Protein AF-A0A4Q3RT66-F1 (afdb_monomer_lite)

Sequence (95 aa):
VDKDVNTLVFPNLASGNITYNILKELGGADAIGPVLLGLKKPVHVLQLGSSVHSIVNMALVAVVDAQIKCKNLPTEEIVKRSPWWKRFKKVSRDM

Structure (mmCIF, N/CA/C/O backbone):
data_AF-A0A4Q3RT66-F1
#
_entry.id   AF-A0A4Q3RT66-F1
#
loop_
_atom_site.group_PDB
_atom_site.id
_atom_site.type_symbol
_atom_site.label_atom_id
_atom_site.label_alt_id
_atom_site.label_comp_id
_atom_site.label_asym_id
_atom_site.label_entity_id
_atom_site.label_seq_id
_atom_site.pdbx_PDB_ins_code
_atom_site.Cartn_x
_atom_site.Cartn_y
_atom_site.Cartn_z
_atom_site.occupancy
_atom_site.B_iso_or_equiv
_atom_site.auth_seq_id
_atom_site.auth_comp_id
_atom_site.auth_asym_id
_atom_site.auth_atom_id
_atom_site.pdbx_PDB_model_num
ATOM 1 N N . VAL A 1 1 ? 8.292 -20.027 -20.997 1.00 58.97 1 VAL A N 1
ATOM 2 C CA . VAL A 1 1 ? 7.236 -19.096 -21.447 1.00 58.97 1 VAL A CA 1
ATOM 3 C C . VAL A 1 1 ? 5.953 -19.340 -20.660 1.00 58.97 1 VAL A C 1
ATOM 5 O O . VAL A 1 1 ? 5.248 -18.380 -20.415 1.00 58.97 1 VAL A O 1
ATOM 8 N N . ASP A 1 2 ? 5.774 -20.524 -20.069 1.00 76.56 2 ASP A N 1
ATOM 9 C CA . ASP A 1 2 ? 4.711 -20.801 -19.090 1.00 76.56 2 ASP A CA 1
ATOM 10 C C . ASP A 1 2 ? 5.245 -20.773 -17.651 1.00 76.56 2 ASP A C 1
ATOM 12 O O . ASP A 1 2 ? 5.676 -21.787 -17.105 1.00 76.56 2 ASP A O 1
ATOM 16 N N . LYS A 1 3 ? 5.312 -19.586 -17.046 1.00 78.75 3 LYS A N 1
ATOM 17 C CA . LYS A 1 3 ? 5.554 -19.451 -15.604 1.00 78.75 3 LYS A CA 1
ATOM 18 C C . LYS A 1 3 ? 4.396 -18.686 -14.994 1.00 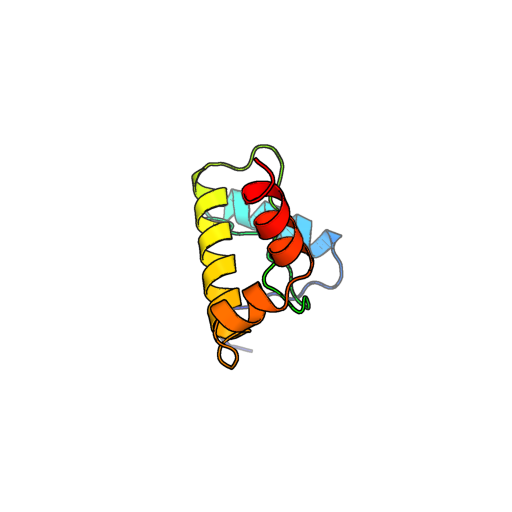78.75 3 LYS A C 1
ATOM 20 O O . LYS A 1 3 ? 4.003 -17.662 -15.546 1.00 78.75 3 LYS A O 1
ATOM 25 N N . ASP A 1 4 ? 3.918 -19.149 -13.846 1.00 88.44 4 ASP A N 1
ATOM 26 C CA . ASP A 1 4 ? 2.914 -18.427 -13.075 1.00 88.44 4 ASP A CA 1
ATOM 27 C C . ASP A 1 4 ? 3.484 -17.076 -12.633 1.00 88.44 4 ASP A C 1
ATOM 29 O O . ASP A 1 4 ? 4.525 -16.996 -11.973 1.00 88.44 4 ASP A O 1
ATOM 33 N N . VAL A 1 5 ? 2.811 -16.000 -13.037 1.00 87.50 5 VAL A N 1
ATOM 34 C CA . VAL A 1 5 ? 3.189 -14.628 -12.695 1.00 87.50 5 VAL A CA 1
ATOM 35 C C . VAL A 1 5 ? 2.246 -14.119 -11.618 1.00 87.50 5 VAL A C 1
ATOM 37 O O . VAL A 1 5 ? 1.032 -14.130 -11.787 1.00 87.50 5 VAL A O 1
ATOM 40 N N . ASN A 1 6 ? 2.817 -13.629 -10.521 1.00 90.56 6 ASN A N 1
ATOM 41 C CA . ASN A 1 6 ? 2.076 -13.022 -9.412 1.00 90.56 6 ASN A CA 1
ATOM 42 C C . ASN A 1 6 ? 2.459 -11.553 -9.158 1.00 90.56 6 ASN A C 1
ATOM 44 O O . ASN A 1 6 ? 1.843 -10.899 -8.323 1.00 90.56 6 ASN A O 1
ATOM 48 N N . THR A 1 7 ? 3.473 -11.033 -9.860 1.00 92.12 7 THR A N 1
ATOM 49 C CA . THR A 1 7 ? 4.024 -9.692 -9.634 1.00 92.12 7 THR A CA 1
ATOM 50 C C . THR A 1 7 ? 4.274 -8.990 -10.963 1.00 92.12 7 THR A C 1
ATOM 52 O O . THR A 1 7 ? 4.992 -9.509 -11.817 1.00 92.12 7 THR A O 1
ATOM 55 N N . LEU A 1 8 ? 3.711 -7.790 -11.120 1.00 92.31 8 LEU A N 1
ATOM 56 C CA . LEU A 1 8 ? 3.909 -6.931 -12.287 1.00 92.31 8 LEU A CA 1
ATOM 57 C C . LEU A 1 8 ? 4.814 -5.753 -11.911 1.00 92.31 8 LEU A C 1
ATOM 59 O O . LEU A 1 8 ? 4.505 -4.999 -10.989 1.00 92.31 8 LEU A O 1
ATOM 63 N N . VAL A 1 9 ? 5.927 -5.586 -12.629 1.00 94.19 9 VAL A N 1
ATOM 64 C CA . VAL A 1 9 ? 6.858 -4.461 -12.455 1.00 94.19 9 VAL A CA 1
ATOM 65 C C . VAL A 1 9 ? 6.735 -3.534 -13.658 1.00 94.19 9 VAL A C 1
ATOM 67 O O . VAL A 1 9 ? 6.881 -3.967 -14.798 1.00 94.19 9 VAL A O 1
ATOM 70 N N . PHE A 1 10 ? 6.470 -2.256 -13.400 1.00 96.12 10 PHE A N 1
ATOM 71 C CA . PHE A 1 10 ? 6.208 -1.261 -14.437 1.00 96.12 10 PHE A CA 1
ATOM 72 C C . PHE A 1 10 ? 7.425 -0.360 -14.683 1.00 96.12 10 PHE A C 1
ATOM 74 O O . PHE A 1 10 ? 8.151 -0.047 -13.737 1.00 96.12 10 PHE A O 1
ATOM 81 N N . PRO A 1 11 ? 7.645 0.106 -15.928 1.00 97.25 11 PRO A N 1
ATOM 82 C CA . PRO A 1 11 ? 8.794 0.945 -16.274 1.00 97.25 11 PRO A CA 1
ATOM 83 C C . PRO A 1 11 ? 8.729 2.351 -15.661 1.00 97.25 11 PRO A C 1
ATOM 85 O O . PRO A 1 11 ? 9.756 3.011 -15.529 1.00 97.25 11 PRO A O 1
ATOM 88 N N . ASN A 1 12 ? 7.532 2.840 -15.318 1.00 96.56 12 ASN A N 1
ATOM 89 C CA . ASN A 1 12 ? 7.336 4.148 -14.696 1.00 96.56 12 ASN A CA 1
ATOM 90 C C . ASN A 1 12 ? 6.002 4.234 -13.931 1.00 96.56 12 ASN A C 1
ATOM 92 O O . ASN A 1 12 ? 5.125 3.380 -14.065 1.00 96.56 12 ASN A O 1
ATOM 96 N N . LEU A 1 13 ? 5.829 5.317 -13.166 1.00 94.06 13 LEU A N 1
ATOM 97 C CA . LEU A 1 13 ? 4.631 5.561 -12.358 1.00 94.06 13 LEU A CA 1
ATOM 98 C C . LEU A 1 13 ? 3.346 5.669 -13.194 1.00 94.06 13 LEU A C 1
ATOM 100 O O . LEU A 1 13 ? 2.304 5.190 -12.759 1.00 94.06 13 LEU A O 1
ATOM 104 N N . ALA A 1 14 ? 3.405 6.272 -14.385 1.00 96.62 14 ALA A N 1
ATOM 105 C CA . ALA A 1 14 ? 2.225 6.448 -15.232 1.00 96.62 14 ALA A CA 1
ATOM 106 C C . ALA A 1 14 ? 1.661 5.095 -15.690 1.00 96.62 14 ALA A C 1
ATOM 108 O O . ALA A 1 14 ? 0.482 4.821 -15.489 1.00 96.62 14 ALA A O 1
ATOM 109 N N . SER A 1 15 ? 2.515 4.222 -16.227 1.00 97.31 15 SER A N 1
ATOM 110 C CA . SER A 1 15 ? 2.131 2.868 -16.649 1.00 97.31 15 SER A CA 1
ATOM 111 C C . SER A 1 15 ? 1.595 2.018 -15.490 1.00 97.31 15 SER A C 1
ATOM 113 O O . SER A 1 15 ? 0.580 1.339 -15.655 1.00 97.31 15 SER A O 1
ATOM 115 N N . GLY A 1 16 ? 2.208 2.118 -14.305 1.00 94.50 16 GLY A N 1
ATOM 116 C CA . GLY A 1 16 ? 1.724 1.449 -13.097 1.00 94.50 16 GLY A CA 1
ATOM 117 C C . GLY A 1 16 ? 0.359 1.963 -12.638 1.00 94.50 16 GLY A C 1
ATOM 118 O O . GLY A 1 16 ? -0.548 1.166 -12.428 1.00 94.50 16 GLY A O 1
ATOM 119 N N . ASN A 1 17 ? 0.176 3.283 -12.547 1.00 92.31 17 ASN A N 1
ATOM 120 C CA . ASN A 1 17 ? -1.084 3.886 -12.100 1.00 92.31 17 ASN A CA 1
ATOM 121 C C . ASN A 1 17 ? -2.241 3.637 -13.076 1.00 92.31 17 ASN A C 1
ATOM 123 O O . ASN A 1 17 ? -3.356 3.363 -12.635 1.00 92.31 17 ASN A O 1
ATOM 127 N N . ILE A 1 18 ? -1.990 3.714 -14.388 1.00 94.31 18 ILE A N 1
ATOM 128 C CA . ILE A 1 18 ? -2.999 3.403 -15.410 1.00 94.31 18 ILE A CA 1
ATOM 129 C C . ILE A 1 18 ? -3.439 1.946 -15.263 1.00 94.31 18 ILE A C 1
ATOM 131 O O . ILE A 1 18 ? -4.631 1.676 -15.134 1.00 94.31 18 IL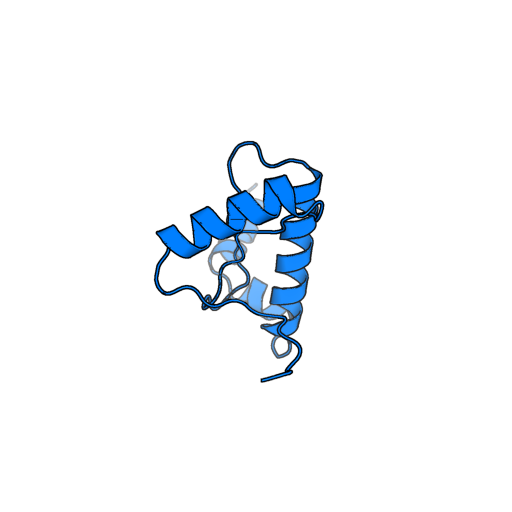E A O 1
ATOM 135 N N . THR A 1 19 ? -2.483 1.015 -15.214 1.00 93.50 19 THR A N 1
ATOM 136 C CA . THR A 1 19 ? -2.793 -0.416 -15.103 1.00 93.50 19 THR A CA 1
ATOM 137 C C . THR A 1 19 ? -3.486 -0.742 -13.780 1.00 93.50 19 THR A C 1
ATOM 139 O O . THR A 1 19 ? -4.461 -1.485 -13.774 1.00 93.50 19 THR A O 1
ATOM 142 N N . TYR A 1 20 ? -3.043 -0.143 -12.671 1.00 90.94 20 TYR A N 1
ATOM 143 C CA . TYR A 1 20 ? -3.674 -0.279 -11.358 1.00 90.94 20 TYR A CA 1
ATOM 144 C C . TYR A 1 20 ? -5.145 0.146 -11.379 1.00 90.94 20 TYR A C 1
ATOM 146 O O . TYR A 1 20 ? -6.001 -0.606 -10.921 1.00 90.94 20 TYR A O 1
ATOM 154 N N . ASN A 1 21 ? -5.455 1.316 -11.945 1.00 89.88 21 ASN A N 1
ATOM 155 C CA . ASN A 1 21 ? -6.834 1.794 -12.018 1.00 89.88 21 ASN A CA 1
ATOM 156 C C . ASN A 1 21 ? -7.690 0.914 -12.939 1.00 89.88 21 ASN A C 1
ATOM 158 O O . ASN A 1 21 ? -8.814 0.588 -12.582 1.00 89.88 21 ASN A O 1
ATOM 162 N N . ILE A 1 22 ? -7.155 0.468 -14.081 1.00 92.75 22 ILE A N 1
ATOM 163 C CA . ILE A 1 22 ? -7.864 -0.462 -14.973 1.00 92.75 22 ILE A CA 1
ATOM 164 C C . ILE A 1 22 ? -8.185 -1.773 -14.245 1.00 92.75 22 ILE A C 1
ATOM 166 O O . ILE A 1 22 ? -9.316 -2.244 -14.305 1.00 92.75 22 ILE A O 1
ATOM 170 N N . LEU A 1 23 ? -7.217 -2.353 -13.530 1.00 89.88 23 LEU A N 1
ATOM 171 C CA . LEU A 1 23 ? -7.421 -3.585 -12.764 1.00 89.88 23 LEU A CA 1
ATOM 172 C C . LEU A 1 23 ? -8.397 -3.392 -11.603 1.00 89.88 23 LEU A C 1
ATOM 174 O O . LEU A 1 23 ? -9.167 -4.298 -11.310 1.00 89.88 23 LEU A O 1
ATOM 178 N N . LYS A 1 24 ? -8.394 -2.224 -10.961 1.00 86.81 24 LYS A N 1
ATOM 179 C CA . LYS A 1 24 ? -9.347 -1.900 -9.899 1.00 86.81 24 LYS A CA 1
ATOM 180 C C . LYS A 1 24 ? -10.785 -1.838 -10.422 1.00 86.81 24 LYS A C 1
ATOM 182 O O . LYS A 1 24 ? -11.680 -2.363 -9.773 1.00 86.81 24 LYS A O 1
ATOM 187 N N . GLU A 1 25 ? -11.002 -1.211 -11.577 1.00 88.19 25 GLU A N 1
ATOM 188 C CA . GLU A 1 25 ? -12.345 -1.050 -12.152 1.00 88.19 25 GLU A CA 1
ATOM 189 C C . GLU A 1 25 ? -12.845 -2.327 -12.850 1.00 88.19 25 GLU A C 1
ATOM 191 O O . GLU A 1 25 ? -14.020 -2.667 -12.753 1.00 88.19 25 GLU A O 1
ATOM 196 N N . LEU A 1 26 ? -11.965 -3.057 -13.549 1.00 88.56 26 LEU A N 1
ATOM 197 C CA . LEU A 1 26 ? -12.348 -4.221 -14.363 1.00 88.56 26 LEU A CA 1
ATOM 198 C C . LEU A 1 26 ? -12.099 -5.570 -13.685 1.00 88.56 26 LEU A C 1
ATOM 200 O O . LEU A 1 26 ? -12.750 -6.556 -14.017 1.00 88.56 26 LEU A O 1
ATOM 204 N N . GLY A 1 27 ? -11.124 -5.646 -12.780 1.00 77.88 27 GLY A N 1
ATOM 205 C CA . GLY A 1 27 ? -10.627 -6.906 -12.225 1.00 77.88 27 GLY A CA 1
ATOM 206 C C . GLY A 1 27 ? -11.517 -7.519 -11.148 1.00 77.88 27 GLY A C 1
ATOM 207 O O . GLY A 1 27 ? -11.236 -8.633 -10.716 1.00 77.88 27 GLY A O 1
ATOM 208 N N . GLY A 1 28 ? -12.561 -6.811 -10.699 1.00 76.56 28 GLY A N 1
ATOM 209 C CA . GLY A 1 28 ? -13.520 -7.302 -9.698 1.00 76.56 28 GLY A CA 1
ATOM 210 C C . GLY A 1 28 ? -12.900 -7.674 -8.345 1.00 76.56 28 GLY A C 1
ATOM 211 O O . GLY A 1 28 ? -13.558 -8.314 -7.529 1.00 76.56 28 GLY A O 1
ATOM 212 N N . ALA A 1 29 ? -11.638 -7.306 -8.119 1.00 78.38 29 ALA A N 1
ATOM 213 C CA . ALA A 1 29 ? -10.865 -7.626 -6.931 1.00 78.38 29 ALA A CA 1
ATOM 214 C C . ALA A 1 29 ? -10.605 -6.360 -6.112 1.00 78.38 29 ALA A C 1
ATOM 216 O O . ALA A 1 29 ? -10.400 -5.275 -6.662 1.00 78.38 29 ALA A O 1
ATOM 217 N N . ASP A 1 30 ? -10.564 -6.512 -4.789 1.00 80.81 30 ASP A N 1
ATOM 218 C CA . ASP A 1 30 ? -10.303 -5.394 -3.892 1.00 80.81 30 ASP A CA 1
ATOM 219 C C . ASP A 1 30 ? -8.853 -4.916 -4.008 1.00 80.81 30 ASP A C 1
ATOM 221 O O . ASP A 1 30 ? -7.892 -5.624 -3.693 1.00 80.81 30 ASP A O 1
ATOM 225 N N . ALA A 1 31 ? -8.697 -3.666 -4.436 1.00 83.50 31 ALA A N 1
ATOM 226 C CA . ALA A 1 31 ? -7.405 -3.005 -4.501 1.00 83.50 31 ALA A CA 1
ATOM 227 C C . ALA A 1 31 ? -6.984 -2.508 -3.107 1.00 83.50 31 ALA A C 1
ATOM 229 O O . ALA A 1 31 ? -7.593 -1.593 -2.549 1.00 83.50 31 ALA A O 1
ATOM 230 N N . ILE A 1 32 ? -5.909 -3.082 -2.559 1.00 88.12 32 ILE A N 1
ATOM 231 C CA . ILE A 1 32 ? -5.304 -2.657 -1.288 1.00 88.12 32 ILE A CA 1
ATOM 232 C C . ILE A 1 32 ? -4.024 -1.871 -1.579 1.00 88.12 32 ILE A C 1
ATOM 234 O O . ILE A 1 32 ? -3.063 -2.407 -2.130 1.00 88.12 32 ILE A O 1
ATOM 238 N N 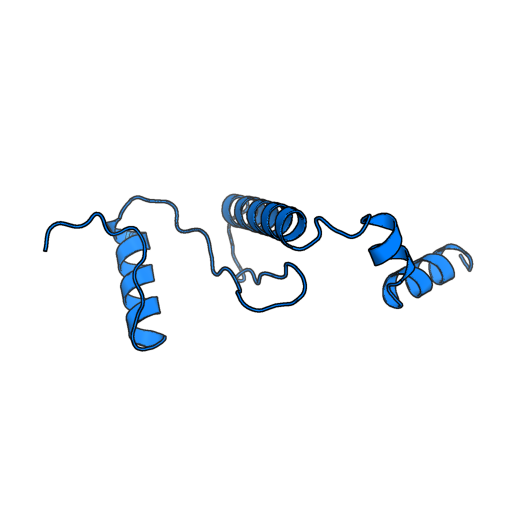. GLY A 1 33 ? -3.992 -0.599 -1.187 1.00 86.38 33 GLY A N 1
ATOM 239 C CA . GLY A 1 33 ? -2.815 0.249 -1.348 1.00 86.38 33 GLY A CA 1
ATOM 240 C C . GLY A 1 33 ? -3.135 1.746 -1.354 1.00 86.38 33 GLY A C 1
ATOM 241 O O . GLY A 1 33 ? -4.287 2.132 -1.154 1.00 86.38 33 GLY A O 1
ATOM 242 N N . PRO A 1 34 ? -2.122 2.600 -1.592 1.00 89.75 34 PRO A N 1
ATOM 243 C CA . PRO A 1 34 ? -0.731 2.251 -1.905 1.00 89.75 34 PRO A CA 1
ATOM 244 C C . PRO A 1 34 ? 0.075 1.778 -0.679 1.00 89.75 34 PRO A C 1
ATOM 246 O O . PRO A 1 34 ? 0.025 2.384 0.392 1.00 89.75 34 PRO A O 1
ATOM 249 N N . VAL A 1 35 ? 0.876 0.718 -0.848 1.00 91.44 35 VAL A N 1
ATOM 250 C CA . VAL A 1 35 ? 1.808 0.221 0.183 1.00 91.44 35 VAL A CA 1
ATOM 251 C C . VAL A 1 35 ? 3.199 0.803 -0.064 1.00 91.44 35 VAL A C 1
ATOM 253 O O . VAL A 1 35 ? 3.787 0.618 -1.128 1.00 91.44 35 VAL A O 1
ATOM 256 N N . LEU A 1 36 ? 3.738 1.515 0.927 1.00 91.62 36 LEU A N 1
ATOM 257 C CA . LEU A 1 36 ? 5.075 2.107 0.837 1.00 91.62 36 LEU A CA 1
ATOM 258 C C . LEU A 1 36 ? 6.164 1.089 1.185 1.00 91.62 36 LEU A C 1
ATOM 260 O O . LEU A 1 36 ? 6.124 0.447 2.235 1.00 91.62 36 LEU A O 1
ATOM 264 N N . LEU A 1 37 ? 7.182 1.014 0.330 1.00 89.62 37 LEU A N 1
ATOM 265 C CA . LEU A 1 37 ? 8.340 0.134 0.485 1.00 89.62 37 LEU A CA 1
ATOM 266 C C . LEU A 1 37 ? 9.608 0.941 0.814 1.00 89.62 37 LEU A C 1
ATOM 268 O O . LEU A 1 37 ? 9.675 2.146 0.589 1.00 89.62 37 LEU A O 1
ATOM 272 N N . GLY A 1 38 ? 10.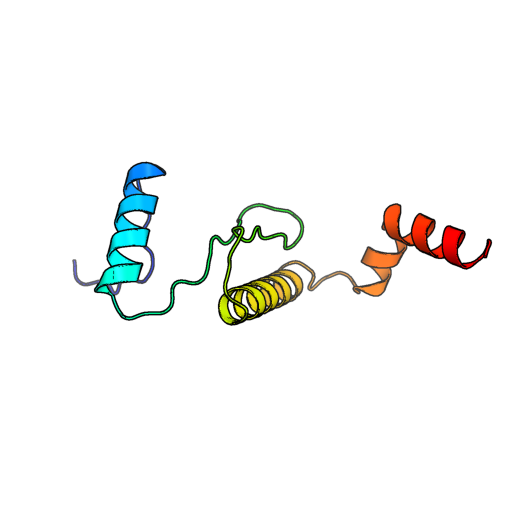623 0.275 1.374 1.00 86.81 38 GLY A N 1
ATOM 273 C CA . GLY A 1 38 ? 11.948 0.864 1.633 1.00 86.81 38 GLY A CA 1
ATOM 274 C C . GLY A 1 38 ? 12.098 1.671 2.932 1.00 86.81 38 GLY A C 1
ATOM 275 O O . GLY A 1 38 ? 13.210 2.046 3.295 1.00 86.81 38 GLY A O 1
ATOM 276 N N . LEU A 1 39 ? 11.017 1.911 3.680 1.00 88.44 39 LEU A N 1
ATOM 277 C CA . LEU A 1 39 ? 11.078 2.624 4.961 1.00 88.44 39 LEU A CA 1
ATOM 278 C C . LEU A 1 39 ? 11.548 1.723 6.117 1.00 88.44 39 LEU A C 1
ATOM 280 O O . LEU A 1 39 ? 11.162 0.557 6.219 1.00 88.44 39 LEU A O 1
ATOM 284 N N . LYS A 1 40 ? 12.329 2.300 7.048 1.00 84.69 40 LYS A N 1
ATOM 285 C CA . LYS A 1 40 ? 12.850 1.611 8.251 1.00 84.69 40 LYS A CA 1
ATOM 286 C C . LYS A 1 40 ? 11.754 1.181 9.235 1.00 84.69 40 LYS A C 1
ATOM 288 O O . LYS A 1 40 ? 11.945 0.239 9.997 1.00 84.69 40 LYS A O 1
ATOM 293 N N . LYS A 1 41 ? 10.632 1.899 9.261 1.00 85.69 41 LYS A N 1
ATOM 294 C CA . LYS A 1 41 ? 9.453 1.597 10.082 1.00 85.69 41 LYS A CA 1
ATOM 295 C C . LYS A 1 41 ? 8.228 1.420 9.177 1.00 85.69 41 LYS A C 1
ATOM 297 O O . LYS A 1 41 ? 8.216 2.009 8.096 1.00 85.69 41 LYS A O 1
ATOM 302 N N . PRO A 1 42 ? 7.222 0.639 9.604 1.00 90.06 42 PRO A N 1
ATOM 303 C CA . PRO A 1 42 ? 5.976 0.446 8.866 1.00 90.06 42 PRO A CA 1
ATOM 304 C C . PRO A 1 42 ? 5.186 1.756 8.837 1.00 90.06 42 PRO A C 1
ATOM 306 O O . PRO A 1 42 ? 4.608 2.172 9.839 1.00 90.06 42 PRO A O 1
ATOM 309 N N . VAL A 1 43 ? 5.220 2.447 7.704 1.00 91.06 43 VAL A N 1
ATOM 310 C CA . VAL A 1 43 ? 4.481 3.692 7.493 1.00 91.06 43 VAL A CA 1
ATOM 311 C C . VAL A 1 43 ? 3.821 3.595 6.133 1.00 91.06 43 VAL A C 1
ATOM 313 O O . VAL A 1 43 ? 4.496 3.351 5.135 1.00 91.06 43 VAL A O 1
ATOM 316 N N . HIS A 1 44 ? 2.510 3.795 6.098 1.00 92.94 44 HIS A N 1
ATOM 317 C CA . HIS A 1 44 ? 1.722 3.813 4.874 1.00 92.94 44 HIS A CA 1
ATOM 318 C C . HIS A 1 44 ? 0.846 5.060 4.850 1.00 92.94 44 HIS A C 1
ATOM 320 O O . HIS A 1 44 ? 0.493 5.600 5.900 1.00 92.94 44 HIS A O 1
ATOM 326 N N . VAL A 1 45 ? 0.533 5.530 3.646 1.00 90.56 45 VAL A N 1
ATOM 327 C CA . VAL A 1 45 ? -0.251 6.748 3.432 1.00 90.56 45 VAL A CA 1
ATOM 328 C C . VAL A 1 45 ? -1.601 6.356 2.856 1.00 90.56 45 VAL A C 1
ATOM 330 O O . VAL A 1 45 ? -1.675 5.593 1.897 1.00 90.56 45 VAL A O 1
ATOM 333 N N . LEU A 1 46 ? -2.657 6.893 3.457 1.00 90.69 46 LEU A N 1
ATOM 334 C CA . LEU A 1 46 ? -4.030 6.748 2.992 1.00 90.69 46 LEU A CA 1
ATOM 335 C C . LEU A 1 46 ? -4.438 7.968 2.169 1.00 90.69 46 LEU A C 1
ATOM 337 O O . LEU A 1 46 ? -3.976 9.083 2.417 1.00 90.69 46 LEU A O 1
ATOM 341 N N . GLN A 1 47 ? -5.333 7.756 1.207 1.00 88.50 47 GLN A N 1
ATOM 342 C CA . GLN A 1 47 ? -5.940 8.844 0.448 1.00 88.50 47 GLN A CA 1
ATOM 343 C C . GLN A 1 47 ? -7.089 9.474 1.243 1.00 88.50 47 GLN A C 1
ATOM 345 O O . GLN A 1 47 ? -7.797 8.795 1.994 1.00 88.50 47 GLN A O 1
ATOM 350 N N . LEU A 1 48 ? -7.299 10.778 1.064 1.00 90.00 48 LEU A N 1
ATOM 351 C CA . LEU A 1 48 ? -8.480 11.451 1.599 1.00 90.00 48 LEU A CA 1
ATOM 352 C C . LEU A 1 48 ? -9.737 10.849 0.956 1.00 90.00 48 LEU A C 1
ATOM 354 O O . LEU A 1 48 ? -9.774 10.645 -0.254 1.00 90.00 48 LEU A O 1
ATOM 358 N N . GLY A 1 49 ? -10.747 10.541 1.772 1.00 87.94 49 GLY A N 1
ATOM 359 C CA . GLY A 1 49 ? -11.957 9.849 1.315 1.00 87.94 49 GLY A CA 1
ATOM 360 C C . GLY A 1 49 ? -11.836 8.323 1.230 1.00 87.94 49 GLY A C 1
ATOM 361 O O . GLY A 1 49 ? -12.738 7.680 0.699 1.00 87.94 49 GLY A O 1
ATOM 362 N N . SER A 1 50 ? -10.759 7.725 1.760 1.00 88.62 50 SER A N 1
ATOM 363 C CA . SER A 1 50 ? -10.652 6.262 1.880 1.00 88.62 50 SER A CA 1
ATOM 364 C C . SER A 1 50 ? -11.823 5.689 2.684 1.00 88.62 50 SER A C 1
ATOM 366 O O . SER A 1 50 ? -12.186 6.219 3.736 1.00 88.62 50 SER A O 1
ATOM 368 N N . SER A 1 51 ? -12.393 4.580 2.209 1.00 90.75 51 SER A N 1
ATOM 369 C CA . SER A 1 51 ? -13.455 3.871 2.926 1.00 90.75 51 SER A CA 1
ATOM 370 C C . SER A 1 51 ? -12.939 3.288 4.243 1.00 90.75 51 SER A C 1
ATOM 372 O O . SER A 1 51 ? -11.753 2.985 4.383 1.00 90.75 51 SER A O 1
ATOM 374 N N . VAL A 1 52 ? -13.843 3.055 5.201 1.00 93.62 52 VAL A N 1
ATOM 375 C CA . VAL A 1 52 ? -13.502 2.388 6.472 1.00 93.62 52 VAL A CA 1
ATOM 376 C C . VAL A 1 52 ? -12.805 1.049 6.217 1.00 93.62 52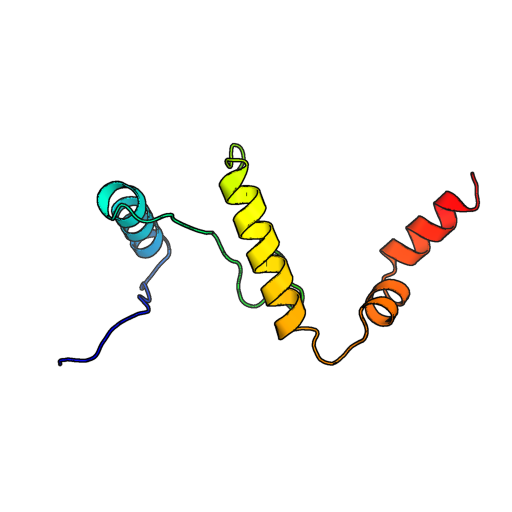 VAL A C 1
ATOM 378 O O . VAL A 1 52 ? -11.800 0.746 6.854 1.00 93.62 52 VAL A O 1
ATOM 381 N N . HIS A 1 53 ? -13.281 0.288 5.230 1.00 91.62 53 HIS A N 1
ATOM 382 C CA . HIS A 1 53 ? -12.680 -0.983 4.838 1.00 91.62 53 HIS A CA 1
ATOM 383 C C . HIS A 1 53 ? -11.218 -0.821 4.387 1.00 91.62 53 HIS A C 1
ATOM 385 O O . HIS A 1 53 ? -10.339 -1.533 4.869 1.00 91.62 53 HIS A O 1
ATOM 391 N N . SER A 1 54 ? -10.925 0.177 3.546 1.00 90.31 54 SER A N 1
ATOM 392 C CA . SER A 1 54 ? -9.554 0.471 3.112 1.00 90.31 54 SER A CA 1
ATOM 393 C C . SER A 1 54 ? -8.650 0.886 4.275 1.00 90.31 54 SER A C 1
ATOM 395 O O . SER A 1 54 ? -7.483 0.497 4.305 1.00 90.31 54 SER A O 1
ATOM 397 N N . ILE A 1 55 ? -9.172 1.661 5.231 1.00 93.31 55 ILE A N 1
ATOM 398 C CA . ILE A 1 55 ? -8.420 2.090 6.417 1.00 93.31 55 ILE A CA 1
ATOM 399 C C . ILE A 1 55 ? -8.045 0.873 7.268 1.00 93.31 55 ILE A C 1
ATOM 401 O O . ILE A 1 55 ? -6.884 0.730 7.654 1.00 93.31 55 ILE A O 1
ATOM 405 N N . VAL A 1 56 ? -9.004 -0.023 7.521 1.00 94.12 56 VAL A N 1
ATOM 406 C CA . VAL A 1 56 ? -8.773 -1.258 8.284 1.00 94.12 56 VAL A CA 1
ATOM 407 C C . VAL A 1 56 ? -7.755 -2.149 7.573 1.00 94.12 56 VAL A C 1
ATOM 409 O O . VAL A 1 56 ? -6.786 -2.571 8.201 1.00 94.12 56 VAL A O 1
ATOM 412 N N . ASN A 1 57 ? -7.898 -2.367 6.263 1.00 93.44 57 ASN A N 1
ATOM 413 C CA . ASN A 1 57 ? -6.959 -3.189 5.495 1.00 93.44 57 ASN A CA 1
ATOM 414 C C . ASN A 1 57 ? -5.533 -2.627 5.545 1.00 93.44 57 ASN A C 1
ATOM 416 O O . ASN A 1 57 ? -4.585 -3.367 5.801 1.00 93.44 57 ASN A O 1
ATOM 420 N N . MET A 1 58 ? -5.362 -1.312 5.385 1.00 94.50 58 MET A N 1
ATOM 421 C CA . MET A 1 58 ? -4.036 -0.691 5.459 1.00 94.50 58 MET A CA 1
ATOM 422 C C . MET A 1 58 ? -3.439 -0.719 6.868 1.00 94.50 58 MET A C 1
ATOM 424 O O . MET A 1 58 ? -2.222 -0.860 7.011 1.00 94.50 58 MET A O 1
ATOM 428 N N . ALA A 1 59 ? -4.268 -0.632 7.912 1.00 94.06 59 ALA A N 1
ATOM 429 C CA . ALA A 1 59 ? -3.812 -0.818 9.286 1.00 94.06 59 ALA A CA 1
ATOM 430 C C . ALA A 1 59 ? -3.313 -2.253 9.521 1.00 94.06 59 ALA A C 1
ATOM 432 O O . ALA A 1 59 ? -2.256 -2.439 10.123 1.00 94.06 59 ALA A O 1
ATOM 433 N N . LEU A 1 60 ? -4.020 -3.261 8.997 1.00 94.38 60 LEU A N 1
ATOM 434 C CA . LEU A 1 60 ? -3.593 -4.660 9.072 1.00 94.38 60 LEU A CA 1
ATOM 435 C C . LEU A 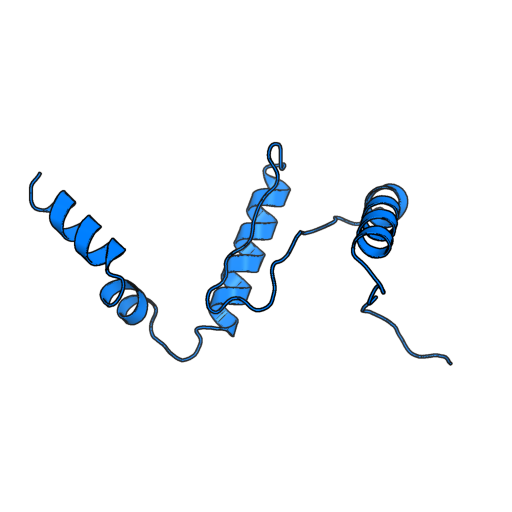1 60 ? -2.265 -4.885 8.343 1.00 94.38 60 LEU A C 1
ATOM 437 O O . LEU A 1 60 ? -1.355 -5.489 8.912 1.00 94.38 60 LEU A O 1
ATOM 441 N N . VAL A 1 61 ? -2.115 -4.334 7.134 1.00 93.94 61 VAL A N 1
ATOM 442 C CA . VAL A 1 61 ? -0.847 -4.382 6.387 1.00 93.94 61 VAL A CA 1
ATOM 443 C C . VAL A 1 61 ? 0.286 -3.765 7.211 1.00 93.94 61 VAL A C 1
ATOM 445 O O . VAL A 1 61 ? 1.330 -4.392 7.365 1.00 93.94 61 VAL A O 1
ATOM 448 N N . ALA A 1 62 ? 0.070 -2.597 7.829 1.00 93.44 62 ALA A N 1
ATOM 449 C CA . ALA A 1 62 ? 1.079 -1.949 8.669 1.00 93.44 62 ALA A CA 1
ATOM 450 C C . ALA A 1 62 ? 1.487 -2.800 9.886 1.00 93.44 62 ALA A C 1
ATOM 452 O O . ALA A 1 62 ? 2.665 -2.824 10.252 1.00 93.44 62 ALA A O 1
ATOM 453 N N . VAL A 1 63 ? 0.536 -3.500 10.517 1.00 93.00 63 VAL A N 1
ATOM 454 C CA . VAL A 1 63 ? 0.809 -4.406 11.646 1.00 93.00 63 VAL A CA 1
ATOM 455 C C . VAL A 1 63 ? 1.663 -5.589 11.198 1.00 93.00 63 VAL A C 1
ATOM 457 O O . VAL A 1 63 ? 2.656 -5.901 11.857 1.00 93.00 63 VAL A O 1
ATOM 460 N N . VAL A 1 64 ? 1.325 -6.214 10.071 1.00 92.25 64 VAL A N 1
ATOM 461 C CA . VAL A 1 64 ? 2.106 -7.328 9.513 1.00 92.25 64 VAL A CA 1
ATOM 462 C C . VAL A 1 64 ? 3.516 -6.862 9.143 1.00 92.25 64 VAL A C 1
ATOM 464 O O . VAL A 1 64 ? 4.502 -7.492 9.530 1.00 92.25 64 VAL A O 1
ATOM 467 N N . ASP A 1 65 ? 3.640 -5.705 8.493 1.00 91.75 65 ASP A N 1
ATOM 468 C CA . ASP A 1 65 ? 4.928 -5.088 8.176 1.00 91.75 65 ASP A CA 1
ATOM 469 C C . ASP A 1 65 ? 5.762 -4.820 9.443 1.00 91.75 65 ASP A C 1
ATOM 471 O O . ASP A 1 65 ? 6.974 -5.059 9.459 1.00 91.75 65 ASP A O 1
ATOM 475 N N . ALA A 1 66 ? 5.125 -4.356 10.526 1.00 89.56 66 ALA A N 1
ATOM 476 C CA . ALA A 1 66 ? 5.768 -4.152 11.823 1.00 89.56 66 ALA A CA 1
ATOM 477 C C . ALA A 1 66 ? 6.303 -5.466 12.392 1.00 89.56 66 ALA A C 1
ATOM 479 O O . ALA A 1 66 ? 7.455 -5.530 12.818 1.00 89.56 66 ALA A O 1
ATOM 480 N N . GLN A 1 67 ? 5.484 -6.517 12.379 1.00 88.62 67 GLN A N 1
ATOM 481 C CA . GLN A 1 67 ? 5.863 -7.831 12.884 1.00 88.62 67 GLN A CA 1
ATOM 482 C C . GLN A 1 67 ? 7.042 -8.406 12.106 1.00 88.62 67 GLN A C 1
ATOM 484 O O . GLN A 1 67 ? 7.944 -8.963 12.718 1.00 88.62 67 GLN A O 1
ATOM 489 N N . ILE A 1 68 ? 7.076 -8.244 10.780 1.00 88.06 68 ILE A N 1
ATOM 490 C CA . ILE A 1 68 ? 8.168 -8.745 9.937 1.00 88.06 68 ILE A CA 1
ATOM 491 C C . ILE A 1 68 ? 9.455 -7.941 10.162 1.00 88.06 68 ILE A C 1
ATOM 493 O O . ILE A 1 68 ? 10.521 -8.532 10.333 1.00 88.06 68 ILE A O 1
ATOM 497 N N . LYS A 1 69 ? 9.373 -6.604 10.193 1.00 83.44 69 LYS A N 1
ATOM 498 C CA . LYS A 1 69 ? 10.550 -5.718 10.284 1.00 83.44 69 LYS A CA 1
ATOM 499 C C . LYS A 1 69 ? 11.100 -5.573 11.704 1.00 83.44 69 LYS A C 1
ATOM 501 O O . LYS A 1 69 ? 12.288 -5.309 11.872 1.00 83.44 69 LYS A O 1
ATOM 506 N N . CYS A 1 70 ? 10.265 -5.719 12.731 1.00 75.12 70 CYS A N 1
ATOM 507 C CA . CYS A 1 70 ? 10.638 -5.480 14.127 1.00 75.12 70 CYS A CA 1
ATOM 508 C C . CYS A 1 70 ? 10.822 -6.760 14.959 1.00 75.12 70 CYS A C 1
ATOM 510 O O . CYS A 1 70 ? 10.937 -6.645 16.176 1.00 75.12 70 CYS A O 1
ATOM 512 N N . LYS A 1 71 ? 10.928 -7.952 14.340 1.00 66.94 71 LYS A N 1
ATOM 513 C CA . LYS A 1 71 ? 11.105 -9.249 15.042 1.00 66.94 71 LYS A CA 1
ATOM 514 C C . LYS A 1 71 ? 12.188 -9.256 16.129 1.00 66.94 71 LYS A C 1
ATOM 516 O O . LYS A 1 71 ? 12.069 -9.999 17.094 1.00 66.94 71 LYS A O 1
ATOM 521 N N . ASN A 1 72 ? 13.225 -8.431 15.982 1.00 60.75 72 ASN A N 1
ATOM 522 C CA . ASN A 1 72 ? 14.442 -8.509 16.793 1.00 60.75 72 ASN A CA 1
ATOM 523 C C . ASN A 1 72 ? 14.523 -7.467 17.923 1.00 60.75 72 ASN A C 1
ATOM 525 O O . ASN A 1 72 ? 15.566 -7.352 18.559 1.00 60.75 72 ASN A O 1
ATOM 529 N N . LEU A 1 73 ? 13.472 -6.675 18.165 1.00 63.66 73 LEU A N 1
ATOM 530 C CA . LEU A 1 73 ? 13.465 -5.657 19.220 1.00 63.66 73 LEU A CA 1
ATOM 531 C C . LEU A 1 73 ? 12.108 -5.648 19.941 1.00 63.66 73 LEU A C 1
ATOM 533 O O . LEU A 1 73 ? 11.089 -5.426 19.281 1.00 63.66 73 LEU A O 1
ATOM 537 N N . PRO A 1 74 ? 12.061 -5.826 21.276 1.00 69.00 74 PRO A N 1
ATOM 538 C CA . PRO A 1 74 ? 10.809 -5.733 22.014 1.00 69.00 74 PRO A CA 1
ATOM 539 C C . PRO A 1 74 ? 10.184 -4.346 21.816 1.00 69.00 74 PRO A C 1
ATOM 541 O O . PRO A 1 74 ? 10.853 -3.315 21.951 1.00 69.00 74 PRO A O 1
ATOM 544 N N . THR A 1 75 ? 8.888 -4.308 21.485 1.00 68.81 75 THR A N 1
ATOM 545 C CA . THR A 1 75 ? 8.142 -3.073 21.170 1.00 68.81 75 THR A CA 1
ATOM 546 C C . THR A 1 75 ? 8.306 -2.020 22.264 1.00 68.81 75 THR A C 1
ATOM 548 O O . THR A 1 75 ? 8.503 -0.839 21.982 1.00 68.81 75 THR A O 1
ATOM 551 N N . GLU A 1 76 ? 8.316 -2.457 23.520 1.00 69.12 76 GLU A N 1
ATOM 552 C CA . GLU A 1 76 ? 8.527 -1.619 24.699 1.00 69.12 76 GLU A CA 1
ATOM 553 C C . GLU A 1 76 ? 9.867 -0.880 24.676 1.00 69.12 76 GLU A C 1
ATOM 555 O O . GLU A 1 76 ? 9.957 0.276 25.094 1.00 69.12 76 GLU A O 1
ATOM 560 N N . GLU A 1 77 ? 10.915 -1.520 24.166 1.00 73.75 77 GLU A N 1
ATOM 561 C CA . GLU A 1 77 ? 12.252 -0.949 24.101 1.00 73.75 77 GLU A CA 1
ATOM 562 C C . GLU A 1 77 ? 12.355 0.094 22.980 1.00 73.75 77 GLU A C 1
ATOM 564 O O . GLU A 1 77 ? 12.895 1.184 23.191 1.00 73.75 77 GLU A O 1
ATOM 569 N N . ILE A 1 78 ? 11.747 -0.175 21.818 1.00 71.38 78 ILE A N 1
ATOM 570 C CA . ILE A 1 78 ? 11.630 0.799 20.719 1.00 71.38 78 ILE A CA 1
ATOM 571 C C . ILE A 1 78 ? 10.851 2.037 21.181 1.00 71.38 78 ILE A C 1
ATOM 573 O O . ILE A 1 78 ? 11.248 3.172 20.900 1.00 71.38 78 ILE A O 1
ATOM 577 N N . VAL A 1 79 ? 9.743 1.824 21.893 1.00 72.62 79 VAL A N 1
ATOM 578 C CA . VAL A 1 79 ? 8.865 2.888 22.387 1.00 72.62 79 VAL A CA 1
ATOM 579 C C . VAL A 1 79 ? 9.578 3.739 23.443 1.00 72.62 79 VAL A C 1
ATOM 581 O O . VAL A 1 79 ? 9.597 4.964 23.317 1.00 72.62 79 VAL A O 1
ATOM 584 N N . LYS A 1 80 ? 10.266 3.125 24.418 1.00 71.19 80 LYS A N 1
ATOM 585 C CA . LYS A 1 80 ? 11.063 3.841 25.438 1.00 71.19 80 LYS A CA 1
ATOM 586 C C . LYS A 1 80 ? 12.200 4.677 24.838 1.00 71.19 80 LYS A C 1
ATOM 588 O O . LYS A 1 80 ? 12.524 5.743 25.367 1.00 71.19 80 LYS A O 1
ATOM 593 N N . ARG A 1 81 ? 12.811 4.215 23.740 1.00 70.12 81 ARG A N 1
ATOM 594 C CA . ARG A 1 81 ? 13.883 4.938 23.031 1.00 70.12 81 ARG A CA 1
ATOM 595 C C . ARG A 1 81 ? 13.367 6.136 22.225 1.00 70.12 81 ARG A C 1
ATOM 597 O O . ARG A 1 81 ? 14.153 7.031 21.926 1.00 70.12 81 ARG A O 1
ATOM 604 N N . SER A 1 82 ? 12.072 6.195 21.901 1.00 76.81 82 SER A N 1
ATOM 605 C CA . SER A 1 82 ? 11.490 7.291 21.119 1.00 76.81 82 SER A CA 1
ATOM 606 C C . SER A 1 82 ? 11.499 8.622 21.894 1.00 76.81 82 SER A C 1
ATOM 608 O O . SER A 1 82 ? 10.883 8.711 22.963 1.00 76.81 82 SER A O 1
ATOM 610 N N . PRO A 1 83 ? 12.117 9.694 21.355 1.00 74.94 83 PRO A N 1
ATOM 611 C CA . PRO A 1 83 ? 12.079 11.027 21.965 1.00 74.94 83 PRO A CA 1
ATOM 612 C C . PRO A 1 83 ? 10.649 11.551 22.150 1.00 74.94 83 PRO A C 1
ATOM 614 O O . PRO A 1 83 ? 10.333 12.197 23.148 1.00 74.94 83 PRO A O 1
ATOM 617 N N . TRP A 1 84 ? 9.764 11.215 21.208 1.00 75.25 84 TRP A N 1
ATOM 618 C CA . TRP A 1 84 ? 8.366 11.639 21.216 1.00 75.25 84 TRP A CA 1
ATOM 619 C C . TRP A 1 84 ? 7.576 11.007 22.371 1.00 75.25 84 TRP A C 1
ATOM 621 O O . TRP A 1 84 ? 6.796 11.685 23.034 1.00 75.25 84 TRP A O 1
ATOM 631 N N . TRP A 1 85 ? 7.849 9.738 22.695 1.00 77.25 85 TRP A N 1
ATOM 632 C CA . TRP A 1 85 ? 7.182 9.033 23.796 1.00 77.25 85 TRP A CA 1
ATOM 633 C C . TRP A 1 85 ? 7.656 9.508 25.176 1.00 77.25 85 TRP A C 1
ATOM 635 O O . TRP A 1 85 ? 6.858 9.631 26.105 1.00 77.25 85 TRP A O 1
ATOM 645 N N . LYS A 1 86 ? 8.943 9.868 25.301 1.00 73.00 86 LYS A N 1
ATOM 646 C CA . LYS A 1 86 ? 9.467 10.544 26.502 1.00 73.00 86 LYS A CA 1
ATOM 647 C C . LYS A 1 86 ? 8.779 11.890 26.731 1.00 73.00 86 LYS A C 1
ATOM 649 O O . LYS A 1 86 ? 8.443 12.207 27.868 1.00 73.00 86 LYS A O 1
ATOM 654 N N . ARG A 1 87 ? 8.539 12.652 25.656 1.00 72.38 87 ARG A N 1
ATOM 655 C CA . ARG A 1 87 ? 7.831 13.937 25.718 1.00 72.38 87 ARG A CA 1
ATOM 656 C C . ARG A 1 87 ? 6.375 13.758 26.149 1.00 72.38 87 ARG A C 1
ATOM 658 O O . ARG A 1 87 ? 5.931 14.467 27.041 1.00 72.38 87 ARG A O 1
ATOM 665 N N . PHE A 1 88 ? 5.677 12.761 25.606 1.00 73.38 88 PHE A N 1
ATOM 666 C CA . PHE A 1 88 ? 4.294 12.444 25.982 1.00 73.38 88 PHE A CA 1
ATOM 667 C C . PHE A 1 88 ? 4.153 12.080 27.473 1.00 73.38 88 PHE A C 1
ATOM 669 O O . PHE A 1 88 ? 3.298 12.619 28.167 1.00 73.38 88 PHE A O 1
ATOM 676 N N . LYS A 1 89 ? 5.060 11.242 27.999 1.00 69.44 89 LYS A N 1
ATOM 677 C CA . LYS A 1 89 ? 5.118 10.869 29.429 1.00 69.44 89 LYS A CA 1
ATOM 678 C C . LYS A 1 89 ? 5.539 11.989 30.382 1.00 69.44 89 LYS A C 1
ATOM 680 O O . LYS A 1 89 ? 5.458 11.798 31.598 1.00 69.44 89 LYS A O 1
ATOM 685 N N . LYS A 1 90 ? 6.113 13.072 29.857 1.00 71.19 90 LYS A N 1
ATOM 686 C CA . LYS A 1 90 ? 6.429 14.274 30.630 1.00 71.19 90 LYS A CA 1
ATOM 687 C C . LYS A 1 90 ? 5.174 15.137 30.755 1.00 71.19 90 LYS A C 1
ATOM 689 O O . LYS A 1 90 ? 4.758 15.422 31.863 1.00 71.19 90 LYS A O 1
ATOM 694 N N . VAL A 1 91 ? 4.504 15.399 29.630 1.00 71.38 91 VAL A N 1
ATOM 695 C CA . VAL A 1 91 ? 3.255 16.179 29.586 1.00 71.38 91 VAL A CA 1
ATOM 696 C C . VAL A 1 91 ? 2.161 15.576 30.474 1.00 71.38 91 VAL A C 1
ATOM 698 O O . VAL A 1 91 ? 1.507 16.311 31.193 1.00 71.38 91 VAL A O 1
ATOM 701 N N . SER A 1 92 ? 2.002 14.247 30.500 1.00 68.00 92 SER A N 1
ATOM 702 C CA . SER A 1 92 ? 1.013 13.587 31.373 1.00 68.00 92 SER A CA 1
ATOM 703 C C . SER A 1 92 ? 1.345 13.624 32.870 1.00 68.00 92 SER A C 1
ATOM 705 O O . SER A 1 92 ? 0.542 13.166 33.671 1.00 68.00 92 SER A O 1
ATOM 707 N N . ARG A 1 93 ? 2.571 14.009 33.238 1.00 66.44 93 ARG A N 1
ATOM 708 C CA . ARG A 1 93 ? 3.055 14.072 34.627 1.00 66.44 93 ARG A CA 1
ATOM 709 C C . ARG A 1 93 ? 3.006 15.490 35.191 1.00 66.44 93 ARG A C 1
ATOM 711 O O . ARG A 1 93 ? 3.028 15.644 36.403 1.00 66.44 93 ARG A O 1
ATOM 718 N N . ASP A 1 94 ? 2.981 16.475 34.298 1.00 71.38 94 ASP A N 1
ATOM 719 C CA . ASP A 1 94 ? 2.932 17.905 34.597 1.00 71.38 94 ASP A CA 1
ATOM 720 C C . ASP A 1 94 ? 1.473 18.440 34.593 1.00 71.38 94 ASP A C 1
ATOM 722 O O . ASP A 1 94 ? 1.267 19.651 34.656 1.00 71.38 94 ASP A O 1
ATOM 726 N N . MET A 1 95 ? 0.477 17.546 34.489 1.00 58.38 95 MET A N 1
ATOM 727 C CA . MET A 1 95 ? -0.972 17.805 34.481 1.00 58.38 95 MET A CA 1
ATOM 728 C C . MET A 1 95 ? -1.612 17.166 35.711 1.00 58.38 95 MET A C 1
ATOM 730 O O . MET A 1 95 ? -2.524 17.798 36.283 1.00 58.38 95 MET A O 1
#

Foldseek 3Di:
DDDDDDDDDDPDPVRVVVVLVCCCVPVPDDDADDADPDDLAQDGDDDPPDDPVNVVSSVVVRVVVRCVNVVPPDPVVVLVPDPVNVVVVVVVVVD

Radius of gyration: 18.77 Å; chains: 1; bounding box: 28×39×56 Å

Secondary structure (DSSP, 8-state):
----------SSHHHHHHHHHHHHHHS-S----PPP-S-SS----PPTT--HHHHHHHHHHHHHHHHHHSTTS-HHHHHHH-HHHHHHHHHTT--

pLDDT: mean 84.26, std 10.19, range [58.38, 97.31]